Protein AF-A0A7V5N1Q1-F1 (afdb_monomer_lite)

InterPro domains:
  IPR003721 Pantoate-beta-alanine ligase [PF02569] (3-40)
  IPR014729 Rossmann-like alpha/beta/alpha sandwich fold [G3DSA:3.40.50.620] (1-40)

Foldseek 3Di:
DDDDDDPVVVVVVVVVCVVVVHDDDDDDDPDPDDDVSVVD

pLDDT: mean 96.86, std 2.22, range [87.31, 98.62]

Organism: NCBI:txid1295609

Sequence (40 aa):
MEVVKEISKMKEISNLWKRKEYKISFVPTMGFLHEAHLSL

Secondary structure (DSSP, 8-state):
------HHHHHHHHHHHHHTT---------S---HHHHT-

Radius of gyration: 12.36 Å; chains: 1; bounding box: 25×21×28 Å

Structure (mmCI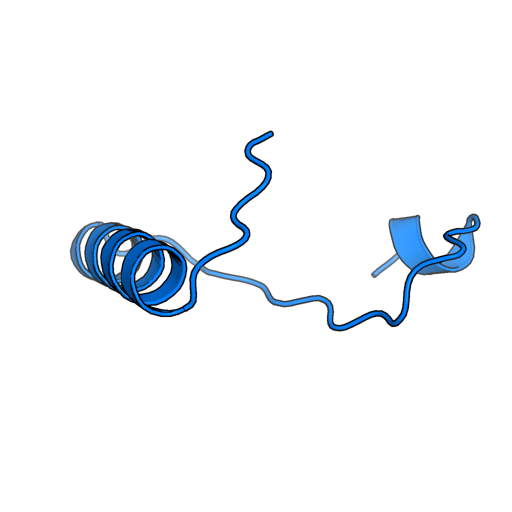F, N/CA/C/O backbone):
data_AF-A0A7V5N1Q1-F1
#
_entry.id   AF-A0A7V5N1Q1-F1
#
loop_
_atom_site.group_PDB
_atom_site.id
_atom_site.type_symbol
_atom_site.label_atom_id
_atom_site.label_alt_id
_atom_site.label_comp_id
_atom_site.label_asym_id
_atom_site.label_entity_id
_atom_site.label_seq_id
_atom_site.pdbx_PDB_ins_code
_atom_site.Cartn_x
_atom_site.Cartn_y
_atom_site.Cartn_z
_atom_site.occupancy
_atom_site.B_iso_or_equiv
_atom_site.auth_seq_id
_atom_site.auth_comp_id
_atom_site.auth_asym_id
_atom_site.auth_atom_id
_atom_site.pdbx_PDB_model_num
ATOM 1 N N . MET A 1 1 ? -7.409 8.269 -6.154 1.00 87.31 1 MET A N 1
ATOM 2 C CA . MET A 1 1 ? -5.947 8.127 -5.998 1.00 87.31 1 MET A CA 1
ATOM 3 C C . MET A 1 1 ? -5.446 9.371 -5.291 1.00 87.31 1 MET A C 1
ATOM 5 O O . MET A 1 1 ? -5.772 10.460 -5.739 1.00 87.31 1 MET A O 1
ATOM 9 N N . GLU A 1 2 ? -4.740 9.217 -4.175 1.00 94.19 2 GLU A N 1
ATOM 10 C CA . GLU A 1 2 ? -4.195 10.322 -3.377 1.00 94.19 2 GLU A CA 1
ATOM 11 C C . GLU A 1 2 ? -2.678 10.126 -3.252 1.00 94.19 2 GLU A C 1
ATOM 13 O O . GLU A 1 2 ? -2.225 8.997 -3.068 1.00 94.19 2 GLU A O 1
ATOM 18 N N . VAL A 1 3 ? -1.895 11.202 -3.381 1.00 97.06 3 VAL A N 1
ATOM 19 C CA . VAL A 1 3 ? -0.435 11.174 -3.199 1.00 97.06 3 VAL A CA 1
ATOM 20 C C . VAL A 1 3 ? -0.107 11.823 -1.861 1.00 97.06 3 VAL A C 1
ATOM 22 O O . VAL A 1 3 ? -0.217 13.038 -1.711 1.00 97.06 3 VAL A O 1
ATOM 25 N N . VAL A 1 4 ? 0.317 11.016 -0.891 1.00 97.69 4 VAL A N 1
ATOM 26 C CA . VAL A 1 4 ? 0.619 11.461 0.475 1.00 97.69 4 VAL A CA 1
ATOM 27 C C . VAL A 1 4 ? 2.133 11.521 0.664 1.00 97.69 4 VAL A C 1
ATOM 29 O O . VAL A 1 4 ? 2.816 10.515 0.501 1.00 97.69 4 VAL A O 1
ATOM 32 N N . LYS A 1 5 ? 2.666 12.700 1.002 1.00 97.88 5 LYS A N 1
ATOM 33 C CA . LYS A 1 5 ? 4.117 12.925 1.173 1.00 97.88 5 LYS A CA 1
ATOM 34 C C . LYS A 1 5 ? 4.569 12.965 2.635 1.00 97.88 5 LYS A C 1
ATOM 36 O O . LYS A 1 5 ? 5.761 12.879 2.908 1.00 97.88 5 LYS A O 1
ATOM 41 N N . GLU A 1 6 ? 3.629 13.083 3.572 1.00 98.62 6 GLU A N 1
ATOM 42 C CA . GLU A 1 6 ? 3.914 13.185 5.003 1.00 98.62 6 GLU A CA 1
ATOM 43 C C . GLU A 1 6 ? 3.546 11.906 5.756 1.00 98.62 6 GLU A C 1
ATOM 45 O O . GLU A 1 6 ? 2.451 11.354 5.615 1.00 98.62 6 GLU A O 1
ATOM 50 N N . ILE A 1 7 ? 4.449 11.467 6.633 1.00 98.38 7 ILE A N 1
ATOM 51 C CA . ILE A 1 7 ? 4.269 10.257 7.446 1.00 98.38 7 ILE A CA 1
ATOM 52 C C . ILE A 1 7 ? 3.071 10.396 8.398 1.00 98.38 7 ILE A C 1
ATOM 54 O O . ILE A 1 7 ? 2.308 9.446 8.577 1.00 98.38 7 ILE A O 1
ATOM 58 N N . SER A 1 8 ? 2.900 11.569 9.015 1.00 98.50 8 SER A N 1
ATOM 59 C CA . SER A 1 8 ? 1.770 11.899 9.898 1.00 98.50 8 SER A CA 1
ATOM 60 C C . SER A 1 8 ? 0.432 11.661 9.197 1.00 98.50 8 SER A C 1
ATOM 62 O O . SER A 1 8 ? -0.442 10.980 9.739 1.00 98.50 8 SER A O 1
ATOM 64 N N . LYS A 1 9 ? 0.308 12.143 7.957 1.00 98.56 9 LYS A N 1
ATOM 65 C CA . LYS A 1 9 ? -0.915 12.027 7.168 1.00 98.56 9 LYS A CA 1
ATOM 66 C C . LYS A 1 9 ? -1.206 10.587 6.757 1.00 98.56 9 LYS A C 1
ATOM 68 O O . LYS A 1 9 ? -2.337 10.125 6.899 1.00 98.56 9 LYS A O 1
ATOM 73 N N . MET A 1 10 ? -0.185 9.836 6.339 1.00 98.25 10 MET A N 1
ATOM 74 C CA . MET A 1 10 ? -0.355 8.417 6.003 1.00 98.25 10 MET A CA 1
ATOM 75 C C . MET A 1 10 ? -0.818 7.598 7.220 1.00 98.25 10 MET A C 1
ATOM 77 O O . MET A 1 10 ? -1.693 6.737 7.104 1.00 98.25 10 MET A O 1
ATOM 81 N N . LYS A 1 11 ? -0.289 7.897 8.416 1.00 98.38 11 LYS A N 1
ATOM 82 C CA . LYS A 1 11 ? -0.732 7.267 9.671 1.00 98.38 11 LYS A CA 1
ATOM 83 C C . LYS A 1 11 ? -2.197 7.577 9.987 1.00 98.38 11 LYS A C 1
ATOM 85 O O . LYS A 1 11 ? -2.936 6.668 10.362 1.00 98.38 11 LYS A O 1
ATOM 90 N N . GLU A 1 12 ? -2.626 8.828 9.823 1.00 98.56 12 GLU A N 1
ATOM 91 C CA . GLU A 1 12 ? -4.018 9.243 10.036 1.00 98.56 12 GLU A CA 1
ATOM 92 C C . GLU A 1 12 ? -4.983 8.454 9.135 1.00 98.56 12 GLU A C 1
ATOM 94 O O . GLU A 1 12 ? -5.937 7.845 9.628 1.00 98.56 12 GLU A O 1
ATOM 99 N N . ILE A 1 13 ? -4.684 8.400 7.832 1.00 98.06 13 ILE A N 1
ATOM 100 C CA . ILE A 1 13 ? -5.491 7.708 6.819 1.00 98.06 13 ILE A CA 1
ATOM 101 C C . ILE A 1 13 ? -5.560 6.204 7.109 1.00 98.06 13 ILE A C 1
ATOM 103 O O . ILE A 1 13 ? -6.651 5.634 7.170 1.00 98.06 13 ILE A O 1
ATOM 107 N N . SER A 1 14 ? -4.412 5.564 7.359 1.00 97.94 14 SER A N 1
ATOM 108 C CA . SER A 1 14 ? -4.355 4.131 7.675 1.00 97.94 14 SER A CA 1
ATOM 109 C C . SER A 1 14 ? -5.200 3.791 8.906 1.00 97.94 14 SER A C 1
ATOM 111 O O . SER A 1 14 ? -5.978 2.838 8.884 1.00 97.94 14 SER A O 1
ATOM 113 N N . ASN A 1 15 ? -5.115 4.600 9.966 1.00 98.31 15 ASN A N 1
ATOM 114 C CA . ASN A 1 15 ? -5.905 4.394 11.178 1.00 98.31 15 ASN A CA 1
ATOM 115 C C . ASN A 1 15 ? -7.408 4.592 10.944 1.00 98.31 15 ASN A C 1
ATOM 117 O O . ASN A 1 15 ? -8.211 3.849 11.506 1.00 98.31 15 ASN A O 1
ATOM 121 N N . LEU A 1 16 ? -7.804 5.564 10.115 1.00 98.44 16 LEU A N 1
ATOM 122 C CA . LEU A 1 16 ? -9.203 5.747 9.732 1.00 98.44 16 LEU A CA 1
ATOM 123 C C . LEU 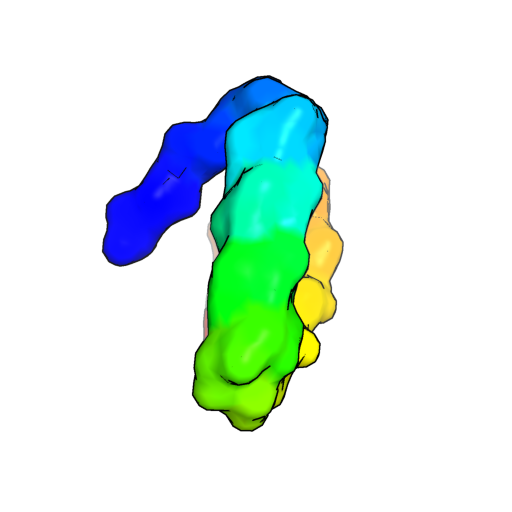A 1 16 ? -9.747 4.519 8.994 1.00 98.44 16 LEU A C 1
ATOM 125 O O . LEU A 1 16 ? -10.828 4.047 9.333 1.00 98.44 16 LEU A O 1
ATOM 129 N N . TRP A 1 17 ? -9.009 3.987 8.018 1.00 98.38 17 TRP A N 1
ATOM 130 C CA . TRP A 1 17 ? -9.429 2.803 7.262 1.00 98.38 17 TRP A CA 1
ATOM 131 C C . TRP A 1 17 ? -9.491 1.544 8.124 1.00 98.38 17 TRP A C 1
ATOM 133 O O . TRP A 1 17 ? -10.451 0.789 8.005 1.00 98.38 17 TRP A O 1
ATOM 143 N N . LYS A 1 18 ? -8.547 1.365 9.058 1.00 98.06 18 LYS A N 1
ATOM 144 C CA . LYS A 1 18 ? -8.607 0.279 10.050 1.00 98.06 18 LYS A CA 1
ATOM 145 C C . LYS A 1 18 ? -9.873 0.351 10.905 1.00 98.06 18 LYS A C 1
ATOM 147 O O . LYS A 1 18 ? -10.526 -0.664 11.094 1.00 98.06 18 LYS A O 1
ATOM 152 N N . ARG A 1 19 ? -10.254 1.546 11.382 1.00 98.38 19 ARG A N 1
ATOM 153 C CA . ARG A 1 19 ? -11.496 1.745 12.160 1.00 98.38 19 ARG A CA 1
ATOM 154 C C . ARG A 1 19 ? -12.768 1.489 11.354 1.00 98.38 19 ARG A C 1
ATOM 156 O O . ARG A 1 19 ? -13.798 1.198 11.942 1.00 98.38 19 ARG A O 1
ATOM 163 N N . LYS A 1 20 ? -12.702 1.625 10.030 1.00 98.44 20 LYS A N 1
ATOM 164 C CA . LYS A 1 20 ? -13.794 1.287 9.108 1.00 98.44 20 LYS A CA 1
ATOM 165 C C . LYS A 1 20 ? -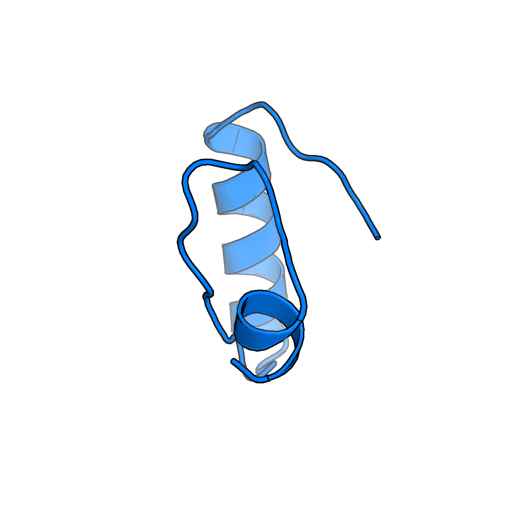13.785 -0.187 8.688 1.00 98.44 20 LYS A C 1
ATOM 167 O O . LYS A 1 20 ? -14.551 -0.552 7.806 1.00 98.44 20 LYS A O 1
ATOM 172 N N . GLU A 1 21 ? -12.897 -0.996 9.273 1.00 98.19 21 GLU A N 1
ATOM 173 C CA . GLU A 1 21 ? -12.732 -2.426 8.985 1.00 98.19 21 GLU A CA 1
ATOM 174 C C . GLU A 1 21 ? -12.425 -2.734 7.512 1.00 98.19 21 GLU A C 1
ATOM 176 O O . GLU A 1 21 ? -12.705 -3.816 6.997 1.00 98.19 21 GLU A O 1
ATOM 181 N N . TYR A 1 22 ? -11.804 -1.787 6.807 1.00 98.38 22 TYR A N 1
ATOM 182 C CA . TYR A 1 22 ? -11.360 -2.028 5.443 1.00 98.38 22 TYR A CA 1
ATOM 183 C C . TYR A 1 22 ? -10.155 -2.967 5.422 1.00 98.38 22 TYR A C 1
ATOM 185 O O . TYR A 1 22 ? -9.226 -2.846 6.224 1.00 98.38 22 TYR A O 1
ATOM 193 N N . LYS A 1 23 ? -10.133 -3.870 4.438 1.00 97.62 23 LYS A N 1
ATOM 194 C CA . LYS A 1 23 ? -8.947 -4.664 4.119 1.00 97.62 23 LYS A CA 1
ATOM 195 C C . LYS A 1 23 ? -7.928 -3.765 3.414 1.00 97.62 23 LYS A C 1
ATOM 197 O O . LYS A 1 23 ? -8.236 -3.171 2.385 1.00 97.62 23 LYS A O 1
ATOM 202 N N . ILE A 1 24 ? -6.726 -3.659 3.976 1.00 97.44 24 ILE A N 1
ATOM 203 C CA . ILE A 1 24 ? -5.655 -2.790 3.473 1.00 97.44 24 ILE A CA 1
ATOM 204 C C . ILE A 1 24 ? -4.534 -3.668 2.910 1.00 97.44 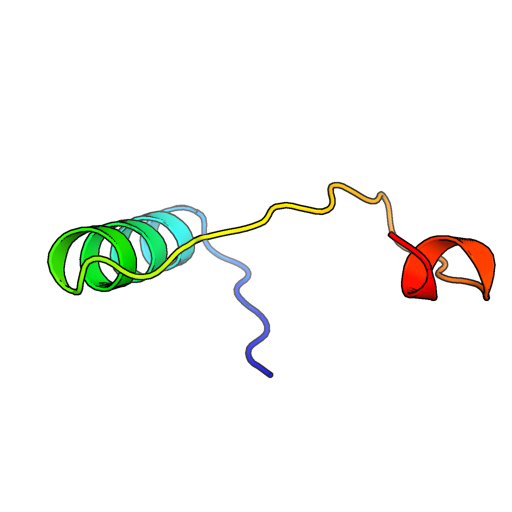24 ILE A C 1
ATOM 206 O O . ILE A 1 24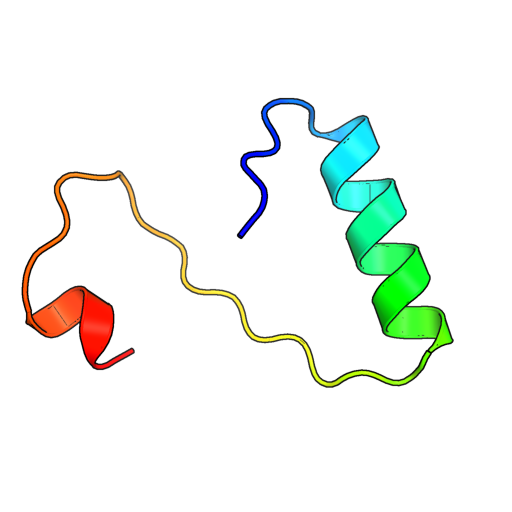 ? -3.960 -4.469 3.646 1.00 97.44 24 ILE A O 1
ATOM 210 N N . SER A 1 25 ? -4.208 -3.487 1.631 1.00 97.44 25 SER A N 1
ATOM 211 C CA . SER A 1 25 ? -3.037 -4.087 0.978 1.00 97.44 25 SER A CA 1
ATOM 212 C C . SER A 1 25 ? -1.930 -3.045 0.825 1.00 97.44 25 SER A C 1
ATOM 214 O O . SER A 1 25 ? -2.211 -1.857 0.660 1.00 97.44 25 SER A O 1
ATOM 216 N N . PHE A 1 26 ? -0.671 -3.479 0.877 1.00 97.06 26 PHE A N 1
ATOM 217 C CA . PHE A 1 26 ? 0.490 -2.603 0.739 1.00 97.06 26 PHE A CA 1
ATOM 218 C C . PHE A 1 26 ? 1.464 -3.169 -0.292 1.00 97.06 26 PHE A C 1
ATOM 220 O O . PHE A 1 26 ? 1.937 -4.292 -0.137 1.00 97.06 26 PHE A O 1
ATOM 227 N N . VAL A 1 27 ? 1.772 -2.370 -1.315 1.00 97.31 27 VAL A N 1
ATOM 228 C CA . VAL A 1 27 ? 2.740 -2.702 -2.366 1.00 97.31 27 VAL A CA 1
ATOM 229 C C . VAL A 1 27 ? 3.914 -1.721 -2.256 1.00 97.31 27 VAL A C 1
ATOM 231 O O . VAL A 1 27 ? 3.827 -0.600 -2.766 1.00 97.31 27 VAL A O 1
ATOM 234 N N . PRO A 1 28 ? 4.994 -2.073 -1.536 1.00 97.19 28 PRO A N 1
ATOM 235 C CA . PRO A 1 28 ? 6.182 -1.234 -1.460 1.00 97.19 28 PRO A CA 1
ATOM 236 C C . PRO A 1 28 ? 6.925 -1.252 -2.798 1.00 97.19 28 PRO A C 1
ATOM 238 O O . PRO A 1 28 ? 7.241 -2.313 -3.329 1.00 97.19 28 PRO A O 1
ATOM 241 N N . THR A 1 29 ? 7.241 -0.073 -3.328 1.00 96.88 29 THR A N 1
ATOM 242 C CA . THR A 1 29 ? 8.052 0.089 -4.543 1.00 96.88 29 THR A CA 1
ATOM 243 C C . THR A 1 29 ? 9.035 1.241 -4.354 1.00 96.88 29 THR A C 1
ATOM 245 O O . THR A 1 29 ? 8.894 2.042 -3.428 1.00 96.88 29 THR A O 1
ATOM 248 N N . MET A 1 30 ? 10.025 1.342 -5.239 1.00 97.44 30 MET A N 1
ATOM 249 C CA . MET A 1 30 ? 10.971 2.467 -5.277 1.00 97.44 30 MET A CA 1
ATOM 250 C C . MET A 1 30 ? 10.688 3.436 -6.442 1.00 97.44 30 MET A C 1
ATOM 252 O O . MET A 1 30 ? 11.520 4.282 -6.756 1.00 97.44 30 MET A O 1
ATOM 256 N N . GLY A 1 31 ? 9.519 3.329 -7.086 1.00 94.12 31 GLY A N 1
ATOM 257 C CA . GLY A 1 31 ? 9.193 4.052 -8.320 1.00 94.12 31 GLY A CA 1
ATOM 258 C C . GLY A 1 31 ? 9.604 3.295 -9.588 1.00 94.12 31 GLY A C 1
ATOM 259 O O . GLY A 1 31 ? 9.885 2.103 -9.534 1.00 94.12 31 GLY A O 1
ATOM 260 N N . PHE A 1 32 ? 9.593 3.991 -10.732 1.00 96.62 32 PHE A N 1
ATOM 261 C CA . PHE A 1 32 ? 9.860 3.427 -12.068 1.00 96.62 32 PHE A CA 1
ATOM 262 C C . PHE A 1 32 ? 9.013 2.175 -12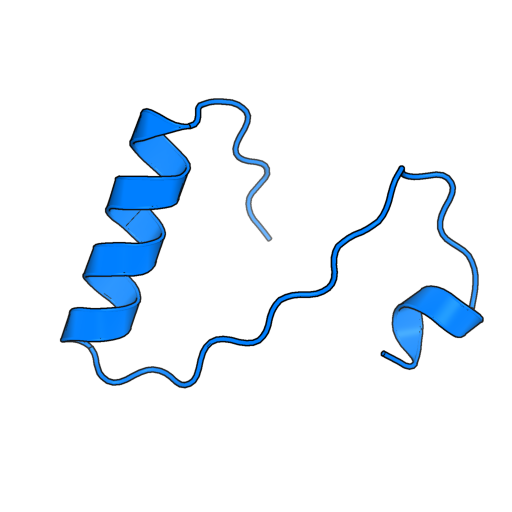.381 1.00 96.62 32 PHE A C 1
ATOM 264 O O . PHE A 1 32 ? 9.514 1.079 -12.630 1.00 96.62 32 PHE A O 1
ATOM 271 N N . LEU A 1 33 ? 7.690 2.355 -12.310 1.00 96.94 33 LEU A N 1
ATOM 272 C CA . LEU A 1 33 ? 6.715 1.274 -12.434 1.00 96.94 33 LEU A CA 1
ATOM 273 C C . LEU A 1 33 ? 6.640 0.721 -13.867 1.00 96.94 33 LEU A C 1
ATOM 275 O O . LEU A 1 33 ? 6.831 1.439 -14.845 1.00 96.94 33 LEU A O 1
ATOM 279 N N . HIS A 1 34 ? 6.306 -0.562 -13.964 1.00 96.06 34 HIS A N 1
ATOM 280 C CA . HIS A 1 34 ? 6.133 -1.332 -15.199 1.00 96.06 34 HIS A CA 1
ATOM 281 C C . HIS A 1 34 ? 5.099 -2.444 -14.969 1.00 96.06 34 HIS A C 1
ATOM 283 O O . HIS A 1 34 ? 4.699 -2.662 -13.830 1.00 96.06 34 HIS A O 1
ATOM 289 N N . GLU A 1 35 ? 4.718 -3.191 -16.007 1.00 95.94 35 GLU A N 1
ATOM 290 C CA . GLU A 1 35 ? 3.602 -4.162 -15.990 1.00 95.94 35 GLU A CA 1
ATOM 291 C C . GLU A 1 35 ? 3.578 -5.123 -14.790 1.00 95.94 35 GLU A C 1
ATOM 293 O O . GLU A 1 35 ? 2.533 -5.336 -14.178 1.00 95.94 35 GLU A O 1
ATOM 298 N N . ALA A 1 36 ? 4.734 -5.654 -14.382 1.00 93.19 36 ALA A N 1
ATOM 299 C CA . ALA A 1 36 ? 4.798 -6.520 -13.202 1.00 93.19 36 ALA A CA 1
ATOM 300 C C . ALA A 1 36 ? 4.297 -5.840 -11.910 1.00 93.19 36 ALA A C 1
ATOM 302 O O . ALA A 1 36 ? 3.684 -6.506 -11.087 1.00 93.19 36 ALA A O 1
ATOM 303 N N . HIS A 1 37 ? 4.499 -4.527 -11.743 1.00 96.12 37 HIS A N 1
ATOM 304 C CA . HIS A 1 37 ? 4.013 -3.776 -10.580 1.00 96.12 37 HIS A CA 1
ATOM 305 C C . HIS A 1 37 ? 2.484 -3.683 -10.535 1.00 96.12 37 HIS A C 1
ATOM 307 O O . HIS A 1 37 ? 1.919 -3.593 -9.452 1.00 96.12 37 HIS A O 1
ATOM 313 N N . LEU A 1 38 ? 1.821 -3.696 -11.696 1.00 93.44 38 LEU A N 1
ATOM 314 C CA . LEU A 1 38 ? 0.358 -3.656 -11.796 1.00 93.44 38 LEU A CA 1
ATOM 315 C C . LEU A 1 38 ? -0.285 -5.015 -11.485 1.00 93.44 38 LEU A C 1
ATOM 317 O O . LEU A 1 38 ? -1.488 -5.080 -11.257 1.00 93.44 38 LEU A O 1
ATOM 321 N N . SER A 1 39 ? 0.510 -6.089 -11.497 1.00 95.38 39 SER A N 1
ATOM 322 C CA . SER A 1 39 ? 0.058 -7.458 -11.218 1.00 95.38 39 SER A CA 1
ATOM 323 C C . SER A 1 39 ? 0.159 -7.852 -9.734 1.00 95.38 39 SER A C 1
ATOM 325 O O . SER A 1 39 ? -0.238 -8.965 -9.390 1.00 95.38 39 SER A O 1
ATOM 327 N N . LEU A 1 40 ? 0.721 -6.981 -8.883 1.00 92.38 40 LEU A N 1
ATOM 328 C CA . LEU A 1 40 ? 0.876 -7.168 -7.431 1.00 92.38 40 LEU A CA 1
ATOM 329 C C . LEU A 1 40 ? -0.373 -6.708 -6.668 1.00 92.38 40 LEU A C 1
ATOM 331 O O . LEU A 1 40 ? -0.756 -7.413 -5.708 1.00 92.38 40 LEU A O 1
#